Protein AF-A0A7S3XZC5-F1 (afdb_monomer)

Foldseek 3Di:
DPPVVVVVVVLVVLLVVLVVQCCDPPLHDPSVVVLVLLLVLLVVCVVVVQCVVVCVVVVHNVVLSSLLSSLLSVQLVVVCVVCVVDDSVVSSVVSSVVSVVHSVVSSVVSVVVVVVD

Secondary structure (DSSP, 8-state):
--HHHHHHHHHHHHHHHHHHHTTSTTT---HHHHHHHHHHHHHHHHHTTTTHHHHHHHT-HHHHHHHHHHHHHHHHHHHHHH-TTS-HHHHHHHHHHHHHH-HHHHHHHHHHHHTT-

Solvent-accessible surface area (backbone atoms only — not comparable to full-atom values): 6520 Å² total; per-residue (Å²): 130,65,70,66,58,57,53,59,47,55,54,48,54,54,49,50,53,52,55,52,49,27,70,36,84,80,54,51,47,68,54,68,62,52,50,55,52,40,53,52,51,39,53,49,33,52,76,69,56,61,44,47,72,58,21,61,73,66,73,36,59,69,63,51,43,49,49,41,40,49,25,51,50,55,52,46,52,50,50,41,73,76,39,52,89,54,60,66,69,56,56,52,51,53,47,54,51,44,46,72,73,40,45,58,55,45,38,53,57,38,55,63,58,63,74,77,113

Radius of gyration: 14.19 Å; Cα contacts (8 Å, |Δi|>4): 79; chains: 1; bounding box: 32×28×36 Å

Organism: Heterosigma akashiwo (NCBI:txid2829)

pLDDT: mean 88.46, std 14.29, range [32.91, 98.12]

Mean predicted aligned error: 5.03 Å

Structure (mmCIF, N/CA/C/O backbone):
data_AF-A0A7S3XZC5-F1
#
_entry.id   AF-A0A7S3XZC5-F1
#
loop_
_atom_site.group_PDB
_atom_site.id
_atom_site.type_symbol
_atom_site.label_atom_id
_atom_site.label_alt_id
_atom_site.label_comp_id
_atom_site.label_asym_id
_atom_site.label_entity_id
_atom_site.label_seq_id
_atom_site.pdbx_PDB_ins_code
_atom_site.Cartn_x
_atom_site.Cartn_y
_atom_site.Cartn_z
_atom_site.occupancy
_atom_site.B_iso_or_equiv
_atom_site.auth_seq_id
_atom_site.auth_comp_id
_atom_site.auth_asym_id
_atom_site.auth_atom_id
_atom_site.pdbx_PDB_model_num
ATOM 1 N N . THR A 1 1 ? 4.060 17.634 21.970 1.00 48.03 1 THR A N 1
ATOM 2 C CA . THR A 1 1 ? 4.407 18.199 20.645 1.00 48.03 1 THR A CA 1
ATOM 3 C C . THR A 1 1 ? 5.561 17.495 19.917 1.00 48.03 1 THR A C 1
ATOM 5 O O . THR A 1 1 ? 5.705 17.742 18.733 1.00 48.03 1 THR A O 1
ATOM 8 N N . GLY A 1 2 ? 6.320 16.556 20.517 1.00 49.75 2 GLY A N 1
ATOM 9 C CA . GLY A 1 2 ? 7.475 15.907 19.847 1.00 49.75 2 GLY A CA 1
ATOM 10 C C . GLY A 1 2 ? 7.231 14.612 19.041 1.00 49.75 2 GLY A C 1
ATOM 11 O O . GLY A 1 2 ? 7.994 14.317 18.129 1.00 49.75 2 GLY A O 1
ATOM 12 N N . LYS A 1 3 ? 6.170 13.834 19.315 1.00 47.88 3 LYS A N 1
ATOM 13 C CA . LYS A 1 3 ? 5.929 12.542 18.622 1.00 47.88 3 LYS A CA 1
ATOM 14 C C . LYS A 1 3 ? 5.549 12.689 17.140 1.00 47.88 3 LYS A C 1
ATOM 16 O O . LYS A 1 3 ? 5.946 11.860 16.331 1.00 47.88 3 LYS A O 1
ATOM 21 N N . GLY A 1 4 ? 4.806 13.741 16.787 1.00 51.84 4 GLY A N 1
ATOM 22 C CA . GLY A 1 4 ? 4.369 13.984 15.406 1.00 51.84 4 GLY A CA 1
ATOM 23 C C . GLY A 1 4 ? 5.500 14.426 14.474 1.00 51.84 4 GLY A C 1
ATOM 24 O O . GLY A 1 4 ? 5.527 14.017 13.318 1.00 51.84 4 GLY A O 1
ATOM 25 N N . ALA A 1 5 ? 6.464 15.199 14.987 1.00 53.72 5 ALA A N 1
ATOM 26 C CA . ALA A 1 5 ? 7.621 15.652 14.214 1.00 53.72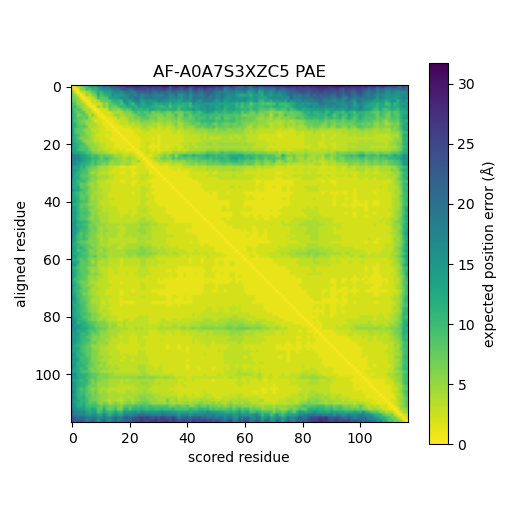 5 ALA A CA 1
ATOM 27 C C . ALA A 1 5 ? 8.527 14.477 13.810 1.00 53.72 5 ALA A C 1
ATOM 29 O O . ALA A 1 5 ? 8.859 14.334 12.638 1.00 53.72 5 ALA A O 1
ATOM 30 N N . ARG A 1 6 ? 8.813 13.577 14.762 1.00 56.75 6 ARG A N 1
ATOM 31 C CA . ARG A 1 6 ? 9.676 12.406 14.549 1.00 56.75 6 ARG A CA 1
ATOM 32 C C . ARG A 1 6 ? 9.073 11.391 13.568 1.00 56.75 6 ARG A C 1
ATOM 34 O O . ARG A 1 6 ? 9.779 10.859 12.722 1.00 56.75 6 ARG A O 1
ATOM 41 N N . ALA A 1 7 ? 7.756 11.171 13.629 1.00 59.78 7 ALA A N 1
ATOM 42 C CA . ALA A 1 7 ? 7.052 10.344 12.643 1.00 59.78 7 ALA A CA 1
ATOM 43 C C . ALA A 1 7 ? 7.090 10.976 11.237 1.00 59.78 7 ALA A C 1
ATOM 45 O O . ALA A 1 7 ? 7.299 10.286 10.245 1.00 59.78 7 ALA A O 1
ATOM 46 N N . GLY A 1 8 ? 6.944 12.302 11.148 1.00 61.31 8 GLY A N 1
ATOM 47 C CA . GLY A 1 8 ? 7.028 13.033 9.881 1.00 61.31 8 GLY A CA 1
ATOM 48 C C . GLY A 1 8 ? 8.426 13.071 9.249 1.00 61.31 8 GLY A C 1
ATOM 49 O O . GLY A 1 8 ? 8.532 13.303 8.046 1.00 61.31 8 GLY A O 1
ATOM 50 N N . GLU A 1 9 ? 9.492 12.873 10.025 1.00 66.50 9 GLU A N 1
ATOM 51 C CA . GLU A 1 9 ? 10.865 12.716 9.519 1.00 66.50 9 GLU A CA 1
ATOM 52 C C . GLU A 1 9 ? 11.105 11.303 8.984 1.00 66.50 9 GLU A C 1
ATOM 54 O O . GLU A 1 9 ? 11.501 11.162 7.830 1.00 66.50 9 GLU A O 1
ATOM 59 N N . HIS A 1 10 ? 10.728 10.271 9.743 1.00 70.56 10 HIS A N 1
ATOM 60 C CA . HIS A 1 10 ? 10.835 8.874 9.307 1.00 70.56 10 HIS A CA 1
ATOM 61 C C . HIS A 1 10 ? 10.105 8.617 7.975 1.00 70.56 10 HIS A C 1
ATOM 63 O O . HIS A 1 10 ? 10.643 8.012 7.050 1.00 70.56 10 HIS A O 1
ATOM 69 N N . HIS A 1 11 ? 8.892 9.158 7.815 1.00 71.25 11 HIS A N 1
ATOM 70 C CA . HIS A 1 11 ? 8.146 9.021 6.559 1.00 71.25 11 HIS A CA 1
ATOM 71 C C . HIS A 1 11 ? 8.821 9.731 5.374 1.00 71.25 11 HIS A C 1
ATOM 73 O O . HIS A 1 11 ? 8.682 9.288 4.234 1.00 71.25 11 HIS A O 1
ATOM 79 N N . ARG A 1 12 ? 9.546 10.831 5.623 1.00 74.00 12 ARG A N 1
ATOM 80 C CA . ARG A 1 12 ? 10.297 11.550 4.583 1.00 74.00 12 ARG A CA 1
ATOM 81 C C . ARG A 1 12 ? 11.523 10.762 4.132 1.00 74.00 12 ARG A C 1
ATOM 83 O O . ARG A 1 12 ? 11.799 10.727 2.935 1.00 74.00 12 ARG A O 1
ATOM 90 N N . GLU A 1 13 ? 12.219 10.117 5.060 1.00 79.81 13 GLU A N 1
ATOM 91 C CA . GLU A 1 13 ? 13.375 9.265 4.759 1.00 79.81 13 GLU A CA 1
ATOM 92 C C . GLU A 1 13 ? 12.968 8.047 3.921 1.00 79.81 13 GLU A C 1
ATOM 94 O O . GLU A 1 13 ? 13.561 7.790 2.869 1.00 79.81 13 GLU A O 1
ATOM 99 N N . GLU A 1 14 ? 11.887 7.368 4.308 1.00 80.62 14 GLU A N 1
ATOM 100 C CA . GLU A 1 14 ? 11.338 6.247 3.543 1.00 80.62 14 GLU A CA 1
ATOM 101 C C . GLU A 1 14 ? 10.881 6.685 2.141 1.00 80.62 14 GLU A C 1
ATOM 103 O O . GLU A 1 14 ? 11.224 6.054 1.140 1.00 80.62 14 GLU A O 1
ATOM 108 N N . ALA A 1 15 ? 10.193 7.825 2.023 1.00 82.25 15 ALA A N 1
ATOM 109 C CA . ALA A 1 15 ? 9.811 8.369 0.720 1.00 82.25 15 ALA A CA 1
ATOM 110 C C . ALA A 1 15 ? 11.030 8.672 -0.174 1.00 82.25 15 ALA A C 1
ATOM 112 O O . ALA A 1 15 ? 11.001 8.379 -1.373 1.00 82.25 15 ALA A O 1
ATOM 113 N N . ALA A 1 16 ? 12.115 9.212 0.391 1.00 88.25 16 ALA A N 1
ATOM 114 C CA . ALA A 1 16 ? 13.345 9.498 -0.347 1.00 88.25 16 ALA A CA 1
ATOM 115 C C . ALA A 1 16 ? 14.035 8.218 -0.849 1.00 88.25 16 ALA A C 1
ATOM 117 O O . ALA A 1 16 ? 14.509 8.186 -1.989 1.00 88.25 16 ALA A O 1
ATOM 118 N N . LYS A 1 17 ? 14.048 7.154 -0.035 1.00 91.12 17 LYS A N 1
ATOM 119 C CA . LYS A 1 17 ? 14.540 5.815 -0.406 1.00 91.12 17 LYS A CA 1
ATOM 120 C C . LYS A 1 17 ? 13.793 5.267 -1.624 1.00 91.12 17 LYS A C 1
ATOM 122 O O . LYS A 1 17 ? 14.433 4.886 -2.604 1.00 91.12 17 LYS A O 1
ATOM 127 N N . TYR A 1 18 ? 12.459 5.281 -1.611 1.00 92.94 18 TYR A N 1
ATOM 128 C CA . TYR A 1 18 ? 11.669 4.780 -2.742 1.00 92.94 18 TYR A CA 1
ATOM 129 C C . TYR A 1 18 ? 11.787 5.657 -3.985 1.00 92.94 18 TYR A C 1
ATOM 131 O O . TYR A 1 18 ? 11.856 5.136 -5.096 1.00 92.94 18 TYR A O 1
ATOM 139 N N . TYR A 1 19 ? 11.833 6.979 -3.815 1.00 93.12 19 TYR A N 1
ATOM 140 C CA . TYR A 1 19 ? 12.001 7.893 -4.938 1.00 93.12 19 TYR A CA 1
ATOM 141 C C . TYR A 1 19 ? 13.350 7.690 -5.631 1.00 93.12 19 TYR A C 1
ATOM 143 O O . TYR A 1 19 ? 13.407 7.641 -6.858 1.00 93.12 19 TYR A O 1
ATOM 151 N N . ARG A 1 20 ? 14.433 7.512 -4.866 1.00 93.31 20 ARG A N 1
ATOM 152 C CA . ARG A 1 20 ? 15.747 7.203 -5.435 1.00 93.31 20 ARG A CA 1
ATOM 153 C C . ARG A 1 20 ? 15.713 5.890 -6.215 1.00 93.31 20 ARG A C 1
ATOM 155 O O . ARG A 1 20 ? 16.039 5.890 -7.395 1.00 93.31 20 ARG A O 1
ATOM 162 N N . ALA A 1 21 ? 15.220 4.823 -5.590 1.00 91.50 21 ALA A N 1
ATOM 163 C CA . ALA A 1 21 ? 15.141 3.512 -6.224 1.00 91.50 21 ALA A CA 1
ATOM 164 C C . ALA A 1 21 ? 14.266 3.499 -7.490 1.00 91.50 21 ALA A C 1
ATOM 166 O O . ALA A 1 21 ? 14.571 2.784 -8.436 1.00 91.50 21 ALA A O 1
ATOM 167 N N . SER A 1 22 ? 13.220 4.331 -7.549 1.00 94.12 22 SER A N 1
ATOM 168 C CA . SER A 1 22 ? 12.350 4.441 -8.729 1.00 94.12 22 SER A CA 1
ATOM 169 C C . SER A 1 22 ? 13.029 4.998 -9.981 1.00 94.12 22 SER A C 1
ATOM 171 O O . SER A 1 22 ? 12.428 4.990 -11.051 1.00 94.12 22 SER A O 1
ATOM 173 N N . ARG A 1 23 ? 14.252 5.520 -9.846 1.00 93.81 23 ARG A N 1
ATOM 174 C CA . ARG A 1 23 ? 15.040 6.127 -10.924 1.00 93.81 23 ARG A CA 1
ATOM 175 C C . ARG A 1 23 ? 16.303 5.332 -11.254 1.00 93.81 23 ARG A C 1
ATOM 177 O O . ARG A 1 23 ? 17.066 5.761 -12.112 1.00 93.81 23 ARG A O 1
ATOM 184 N N . GLU A 1 24 ? 16.552 4.239 -10.540 1.00 91.44 24 GLU A N 1
ATOM 185 C CA . GLU A 1 24 ? 17.734 3.399 -10.713 1.00 91.44 24 GLU A CA 1
ATOM 186 C C . GLU A 1 24 ? 17.386 2.216 -11.618 1.00 91.44 24 GLU A C 1
ATOM 188 O O . GLU A 1 24 ? 16.517 1.410 -11.288 1.00 91.44 24 GLU A O 1
ATOM 193 N N . GLU A 1 25 ? 18.076 2.081 -12.749 1.00 85.62 25 GLU A N 1
ATOM 194 C CA . GLU A 1 25 ? 18.002 0.858 -13.551 1.00 85.62 25 GLU A CA 1
ATOM 195 C C . GLU A 1 25 ? 18.595 -0.337 -12.772 1.00 85.62 25 GLU A C 1
ATOM 197 O O . GLU A 1 25 ? 19.547 -0.165 -12.003 1.00 85.62 25 GLU A O 1
ATOM 202 N N . PRO A 1 26 ? 18.066 -1.563 -12.944 1.00 84.12 26 PRO A N 1
ATOM 203 C CA . PRO A 1 26 ? 16.950 -1.951 -13.817 1.00 84.12 26 PRO A CA 1
ATOM 204 C C . PRO A 1 26 ? 15.578 -1.858 -13.121 1.00 84.12 26 PRO A C 1
ATOM 206 O O . PRO A 1 26 ? 14.636 -2.538 -13.519 1.00 84.12 26 PRO A O 1
ATOM 209 N N . LEU A 1 27 ? 15.476 -1.130 -12.006 1.00 83.12 27 LEU A N 1
ATOM 210 C CA . LEU A 1 27 ? 14.266 -1.108 -11.191 1.00 83.12 27 LEU A CA 1
ATOM 211 C C . LEU A 1 27 ? 13.272 -0.038 -11.630 1.00 83.12 27 LEU A C 1
ATOM 213 O O . LEU A 1 27 ? 12.125 -0.156 -11.237 1.00 83.12 27 LEU A O 1
ATOM 217 N N . ASP A 1 28 ? 13.677 0.982 -12.380 1.00 91.38 28 ASP A N 1
ATOM 218 C CA . ASP A 1 28 ? 12.917 2.204 -12.657 1.00 91.38 28 ASP A CA 1
ATOM 219 C C . ASP A 1 28 ? 11.393 2.020 -12.827 1.00 91.38 28 ASP A C 1
ATOM 221 O O . ASP A 1 28 ? 10.903 1.129 -13.521 1.00 91.38 28 ASP A O 1
ATOM 225 N N . TRP A 1 29 ? 10.604 2.865 -12.154 1.00 94.50 29 TRP A N 1
ATOM 226 C CA . TRP A 1 29 ? 9.138 2.820 -12.208 1.00 94.50 29 TRP A CA 1
ATOM 227 C C . TRP A 1 29 ? 8.534 4.223 -12.070 1.00 94.50 29 TRP A C 1
ATOM 229 O O . TRP A 1 29 ? 9.130 5.106 -11.448 1.00 94.50 29 TRP A O 1
ATOM 239 N N . PRO A 1 30 ? 7.306 4.466 -12.572 1.00 93.56 30 PRO A N 1
ATOM 240 C CA . PRO A 1 30 ? 6.664 5.773 -12.461 1.00 93.56 30 PRO A CA 1
ATOM 241 C C . PRO A 1 30 ? 6.202 6.042 -11.019 1.00 93.56 30 PRO A C 1
ATOM 243 O O . PRO A 1 30 ? 5.048 5.792 -10.659 1.00 93.56 30 PRO A O 1
ATOM 246 N N . PHE A 1 31 ? 7.106 6.563 -10.183 1.00 94.06 31 PHE A N 1
ATOM 247 C CA . PHE A 1 31 ? 6.914 6.746 -8.739 1.00 94.06 31 PHE A CA 1
ATOM 248 C C . PHE A 1 31 ? 5.586 7.411 -8.371 1.00 94.06 31 PHE A C 1
ATOM 250 O O . PHE A 1 31 ? 4.845 6.890 -7.540 1.00 94.06 31 PHE A O 1
ATOM 257 N N . VAL A 1 32 ? 5.249 8.528 -9.023 1.00 93.88 32 VAL A N 1
ATOM 258 C CA . VAL A 1 32 ? 4.024 9.290 -8.730 1.00 93.88 32 VAL A CA 1
ATOM 259 C C . VAL A 1 32 ? 2.765 8.474 -9.039 1.00 93.88 32 VAL A C 1
ATOM 261 O O . VAL A 1 32 ? 1.812 8.498 -8.264 1.00 93.88 32 VAL A O 1
ATOM 264 N N . LEU A 1 33 ? 2.757 7.704 -10.132 1.00 95.00 33 LEU A N 1
ATOM 265 C CA . LEU A 1 33 ? 1.608 6.865 -10.487 1.00 95.00 33 LEU A CA 1
ATOM 266 C C . LEU A 1 33 ? 1.431 5.708 -9.498 1.00 95.00 33 LEU A C 1
ATOM 268 O O . LEU A 1 33 ? 0.304 5.383 -9.121 1.00 95.00 33 LEU A O 1
ATOM 272 N N . VAL A 1 34 ? 2.538 5.117 -9.042 1.00 96.50 34 VAL A N 1
ATOM 273 C CA . VAL A 1 34 ? 2.523 4.087 -7.994 1.00 96.50 34 VAL A CA 1
ATOM 274 C C . VAL A 1 34 ? 2.015 4.669 -6.671 1.00 96.50 34 VAL A C 1
ATOM 276 O O . VAL A 1 34 ? 1.119 4.084 -6.064 1.00 96.50 34 VAL A O 1
ATOM 279 N N . ALA A 1 35 ? 2.495 5.853 -6.277 1.00 96.06 35 ALA A N 1
ATOM 280 C CA . ALA A 1 35 ? 2.050 6.569 -5.081 1.00 96.06 35 ALA A CA 1
ATOM 281 C C . ALA A 1 35 ? 0.536 6.825 -5.091 1.00 96.06 35 ALA A C 1
ATOM 283 O O . ALA A 1 35 ? -0.165 6.417 -4.166 1.00 96.06 35 ALA A O 1
ATOM 284 N N . VAL A 1 36 ? 0.007 7.413 -6.171 1.00 96.81 36 VAL A N 1
ATOM 285 C CA . VAL A 1 36 ? -1.441 7.644 -6.336 1.00 96.81 36 VAL A CA 1
ATOM 286 C C . VAL A 1 36 ? -2.216 6.326 -6.265 1.00 96.81 36 VAL A C 1
ATOM 288 O O . VAL A 1 36 ? -3.265 6.245 -5.618 1.00 96.81 36 VAL A O 1
ATOM 291 N N . GLY A 1 37 ? -1.686 5.270 -6.890 1.00 97.62 37 GLY A N 1
ATOM 292 C CA . GLY A 1 37 ? -2.247 3.926 -6.817 1.00 97.62 37 GLY A CA 1
ATOM 293 C C . GLY A 1 37 ? -2.353 3.411 -5.381 1.00 97.62 37 GLY A C 1
ATOM 294 O O . GLY A 1 37 ? -3.410 2.929 -4.984 1.00 97.62 37 GLY A O 1
ATOM 295 N N . PHE A 1 38 ? -1.302 3.552 -4.577 1.00 97.81 38 PHE A N 1
ATOM 296 C CA . PHE A 1 38 ? -1.304 3.102 -3.183 1.00 97.81 38 PHE A CA 1
ATOM 297 C C . PHE A 1 38 ? -2.201 3.952 -2.291 1.00 97.81 38 PHE A C 1
ATOM 299 O O . PHE A 1 38 ? -2.917 3.396 -1.462 1.00 97.81 38 PHE A O 1
ATOM 306 N N . THR A 1 39 ? -2.272 5.268 -2.509 1.00 97.56 39 THR A N 1
ATOM 307 C CA . THR A 1 39 ? -3.255 6.119 -1.824 1.00 97.56 39 THR A CA 1
ATOM 308 C C . THR A 1 39 ? -4.681 5.627 -2.078 1.00 97.56 39 THR A C 1
ATOM 310 O O . THR A 1 39 ? -5.468 5.503 -1.135 1.00 97.56 39 THR A O 1
ATOM 313 N N . LYS A 1 40 ? -5.013 5.280 -3.330 1.00 98.06 40 LYS A N 1
ATOM 314 C CA . LYS A 1 40 ? -6.316 4.696 -3.678 1.00 98.06 40 LYS A CA 1
ATOM 315 C C . LYS A 1 40 ? -6.569 3.391 -2.920 1.00 98.06 40 LYS A C 1
ATOM 317 O O . LYS A 1 40 ? -7.673 3.207 -2.405 1.00 98.06 40 LYS A O 1
ATOM 322 N N . GLU A 1 41 ? -5.582 2.502 -2.830 1.00 98.12 41 GLU A N 1
ATOM 323 C CA . GLU A 1 41 ? -5.736 1.240 -2.096 1.00 98.12 41 GLU A CA 1
ATOM 324 C C . GLU A 1 41 ? -5.947 1.459 -0.589 1.00 98.12 41 GLU A C 1
ATOM 326 O O . GLU A 1 41 ? -6.845 0.841 -0.012 1.00 98.12 41 GLU A O 1
ATOM 331 N N . CYS A 1 42 ? -5.212 2.386 0.039 1.00 98.00 42 CYS A N 1
ATOM 332 C CA . CYS A 1 42 ? -5.396 2.739 1.452 1.00 98.00 42 CYS A CA 1
ATOM 333 C C . CYS A 1 42 ? -6.811 3.260 1.732 1.00 98.00 42 CYS A C 1
ATOM 335 O O . CYS A 1 42 ? -7.486 2.794 2.654 1.00 98.00 42 CYS A O 1
ATOM 337 N N . VAL A 1 43 ? -7.299 4.192 0.907 1.00 97.75 43 VAL A N 1
ATOM 338 C CA . VAL A 1 43 ? -8.670 4.716 1.024 1.00 97.75 43 VAL A CA 1
ATOM 339 C C . VAL A 1 43 ? -9.696 3.611 0.767 1.00 97.75 43 VAL A C 1
ATOM 341 O O . VAL A 1 43 ? -10.713 3.539 1.456 1.00 97.75 43 VAL A O 1
ATOM 344 N N . GLY A 1 44 ? -9.432 2.716 -0.186 1.00 97.81 44 GLY A N 1
ATOM 345 C CA . GLY A 1 44 ? -10.270 1.550 -0.454 1.00 97.81 44 GLY A CA 1
ATOM 346 C C . GLY A 1 44 ? -10.395 0.622 0.757 1.00 97.81 44 GLY A C 1
ATOM 347 O O . GLY A 1 44 ? -11.507 0.220 1.100 1.00 97.81 44 GLY A O 1
ATOM 348 N N . ALA A 1 45 ? -9.281 0.319 1.429 1.00 97.75 45 ALA A N 1
ATOM 349 C CA . ALA A 1 45 ? -9.266 -0.506 2.636 1.00 97.75 45 ALA A CA 1
ATOM 350 C C . ALA A 1 45 ? -10.047 0.148 3.788 1.00 97.75 45 ALA A C 1
ATOM 352 O O . ALA A 1 45 ? -10.809 -0.537 4.477 1.00 97.75 45 ALA A O 1
ATOM 353 N N . LEU A 1 46 ? -9.929 1.473 3.950 1.00 97.56 46 LEU A N 1
ATOM 354 C CA . LEU A 1 46 ? -10.728 2.227 4.918 1.00 97.56 46 LEU A CA 1
ATOM 355 C C . LEU A 1 46 ? -12.224 2.134 4.599 1.00 97.56 46 LEU A C 1
ATOM 357 O O . LEU A 1 46 ? -13.012 1.772 5.464 1.00 97.56 46 LEU A O 1
ATOM 361 N N . ARG A 1 47 ? -12.622 2.411 3.351 1.00 97.81 47 ARG A N 1
ATOM 362 C CA . ARG A 1 47 ? -14.035 2.399 2.928 1.00 97.81 47 ARG A CA 1
ATOM 363 C C . ARG A 1 47 ? -14.704 1.038 3.101 1.00 97.81 47 ARG A C 1
ATOM 365 O O . ARG A 1 47 ? -15.908 0.981 3.318 1.00 97.81 47 ARG A O 1
ATOM 372 N N . ARG A 1 48 ? -13.937 -0.048 2.997 1.00 97.50 48 ARG A N 1
ATOM 373 C CA . ARG A 1 48 ? -14.408 -1.424 3.219 1.00 97.50 48 ARG A CA 1
ATOM 374 C C . ARG A 1 48 ? -14.342 -1.859 4.690 1.00 97.50 48 ARG A C 1
ATOM 376 O O . ARG A 1 48 ? -14.510 -3.040 4.969 1.00 97.50 48 ARG A O 1
ATOM 383 N N . ALA A 1 49 ? -14.063 -0.936 5.614 1.00 96.75 49 ALA A N 1
ATOM 384 C CA . ALA A 1 49 ? -13.902 -1.181 7.048 1.00 96.75 49 ALA A CA 1
ATOM 385 C C . ALA A 1 49 ? -12.808 -2.207 7.420 1.00 96.75 49 ALA A C 1
ATOM 387 O O . ALA A 1 49 ? -12.789 -2.728 8.533 1.00 96.75 49 ALA A O 1
ATOM 388 N N . GLN A 1 50 ? -11.854 -2.476 6.521 1.00 97.31 50 GLN A N 1
ATOM 389 C CA . GLN A 1 50 ? -10.857 -3.544 6.698 1.00 97.31 50 GLN A CA 1
ATOM 390 C C . GLN A 1 50 ? -9.720 -3.173 7.657 1.00 97.31 50 GLN A C 1
ATOM 392 O O . GLN A 1 50 ? -8.992 -4.056 8.096 1.00 97.31 50 GLN A O 1
ATOM 397 N N . VAL A 1 51 ? -9.556 -1.879 7.947 1.00 97.25 51 VAL A N 1
ATOM 398 C CA . VAL A 1 51 ? -8.532 -1.340 8.863 1.00 97.25 51 VAL A CA 1
ATOM 399 C C . VAL A 1 51 ? -9.137 -0.614 10.069 1.00 97.25 51 VAL A C 1
ATOM 401 O O . VAL A 1 51 ? -8.442 0.072 10.814 1.00 97.25 51 VAL A O 1
ATOM 404 N N . TYR A 1 52 ? -10.457 -0.721 10.267 1.00 97.38 52 TYR A N 1
ATOM 405 C CA . TYR A 1 52 ? -11.131 -0.108 11.416 1.00 97.38 52 TYR A CA 1
ATOM 406 C C . TYR A 1 52 ? -10.606 -0.632 12.759 1.00 97.38 52 TYR A C 1
ATOM 408 O O . TYR A 1 52 ? -10.407 0.194 13.650 1.00 97.38 52 TYR A O 1
ATOM 416 N N . PRO A 1 53 ? -10.331 -1.941 12.944 1.00 97.31 53 PRO A N 1
ATOM 417 C CA . PRO A 1 53 ? -9.755 -2.436 14.193 1.00 97.31 53 PRO A CA 1
ATOM 418 C C . PRO A 1 53 ? -8.420 -1.764 14.545 1.00 97.31 53 PRO A C 1
ATOM 420 O O . PRO A 1 53 ? -8.198 -1.398 15.699 1.00 97.31 53 PRO A O 1
ATOM 423 N N . GLU A 1 54 ? -7.550 -1.564 13.557 1.00 96.31 54 GLU A N 1
ATOM 424 C CA . GLU A 1 54 ? -6.254 -0.903 13.699 1.00 96.31 54 GLU A CA 1
ATOM 425 C C . GLU A 1 54 ? -6.427 0.588 14.001 1.00 96.31 54 GLU A C 1
ATOM 427 O O . GLU A 1 54 ? -5.854 1.079 14.974 1.00 96.31 54 GLU A O 1
ATOM 432 N N . CYS A 1 55 ? -7.279 1.286 13.241 1.00 96.69 55 CYS A N 1
ATOM 433 C CA . CYS A 1 55 ? -7.618 2.692 13.482 1.00 96.69 55 CYS A CA 1
ATOM 434 C C . CYS A 1 55 ? -8.185 2.911 14.891 1.00 96.69 55 CYS A C 1
ATOM 436 O O . CYS A 1 55 ? -7.778 3.843 15.584 1.00 96.69 55 CYS A O 1
ATOM 438 N N . ASN A 1 56 ? -9.096 2.041 15.336 1.00 96.88 56 ASN A N 1
ATOM 439 C CA . ASN A 1 56 ? -9.720 2.118 16.655 1.00 96.88 56 ASN A CA 1
ATOM 440 C C . ASN A 1 56 ? -8.706 1.844 17.768 1.00 96.88 56 ASN A C 1
ATOM 442 O O . ASN A 1 56 ? -8.670 2.573 18.759 1.00 96.88 56 ASN A O 1
ATOM 446 N N . ARG A 1 57 ? -7.838 0.838 17.591 1.00 95.12 57 ARG A N 1
ATOM 447 C CA . ARG A 1 57 ? -6.756 0.536 18.539 1.00 95.12 57 ARG A CA 1
ATOM 448 C C . ARG A 1 57 ? -5.787 1.712 18.674 1.00 95.12 57 ARG A C 1
ATOM 450 O O . ARG A 1 57 ? -5.407 2.054 19.790 1.00 95.12 57 ARG A O 1
ATOM 457 N N . ALA A 1 58 ? -5.413 2.335 17.558 1.00 92.94 58 ALA A N 1
ATOM 458 C CA . ALA A 1 58 ? -4.511 3.485 17.527 1.00 92.94 58 ALA A CA 1
ATOM 459 C C . ALA A 1 58 ? -5.193 4.813 17.910 1.00 92.94 58 ALA A C 1
ATOM 461 O O . ALA A 1 58 ? -4.506 5.800 18.167 1.00 92.94 58 ALA A O 1
ATOM 462 N N . ARG A 1 59 ? -6.535 4.852 17.929 1.00 95.38 59 ARG A N 1
ATOM 463 C CA . ARG A 1 59 ? -7.362 6.071 18.020 1.00 95.38 59 ARG A CA 1
ATOM 464 C C . ARG A 1 59 ? -6.959 7.136 16.994 1.00 95.38 59 ARG A C 1
ATOM 466 O O . ARG A 1 59 ? -7.019 8.332 17.271 1.00 95.38 59 ARG A O 1
ATOM 473 N N . ALA A 1 60 ? -6.512 6.701 15.818 1.00 93.00 60 ALA A N 1
ATOM 474 C CA . ALA A 1 60 ? -5.991 7.582 14.785 1.00 93.00 60 ALA A CA 1
ATOM 475 C C . ALA A 1 60 ? -6.130 6.937 13.401 1.00 93.00 60 ALA A C 1
ATOM 477 O O . ALA A 1 60 ? -5.653 5.829 13.178 1.00 93.00 60 ALA A O 1
ATOM 478 N N . VAL A 1 61 ? -6.764 7.646 12.464 1.00 95.06 61 VAL A N 1
ATOM 479 C CA . VAL A 1 61 ? -6.984 7.145 11.096 1.00 95.06 61 VAL A CA 1
ATOM 480 C C . VAL A 1 61 ? -5.786 7.440 10.198 1.00 95.06 61 VAL A C 1
ATOM 482 O O . VAL A 1 61 ? -5.252 6.534 9.567 1.00 95.06 61 VAL A O 1
ATOM 485 N N . LEU A 1 62 ? -5.340 8.700 10.148 1.00 94.12 62 LEU A N 1
ATOM 486 C CA . LEU A 1 62 ? -4.269 9.114 9.235 1.00 94.12 62 LEU A CA 1
ATOM 487 C C . LEU A 1 62 ? -2.939 8.381 9.476 1.00 94.12 62 LEU A C 1
ATOM 489 O O . LEU A 1 62 ? -2.358 7.943 8.487 1.00 94.12 62 LEU A O 1
ATOM 493 N N . PRO A 1 63 ? -2.468 8.173 10.724 1.00 92.00 63 PRO A N 1
ATOM 494 C CA . PRO A 1 63 ? -1.260 7.386 10.963 1.00 92.00 63 PRO A CA 1
ATOM 495 C C . PRO A 1 63 ? -1.381 5.952 10.443 1.00 92.00 63 PRO A C 1
ATOM 497 O O . PRO A 1 63 ? -0.517 5.511 9.702 1.00 92.00 63 PRO A O 1
ATOM 500 N N . VAL A 1 64 ? -2.499 5.267 10.711 1.00 94.56 64 VAL A N 1
ATOM 501 C CA . VAL A 1 64 ? -2.722 3.888 10.239 1.00 94.56 64 VAL A CA 1
ATOM 502 C C . VAL A 1 64 ? -2.766 3.806 8.711 1.00 94.56 64 VAL A C 1
ATOM 504 O O . VAL A 1 64 ? -2.222 2.874 8.123 1.00 94.56 64 VAL A O 1
ATOM 507 N N . LEU A 1 65 ? -3.384 4.783 8.038 1.00 95.94 65 LEU A N 1
ATOM 508 C CA . LEU A 1 65 ? -3.369 4.829 6.573 1.00 95.94 65 LEU A CA 1
ATOM 509 C C . LEU A 1 65 ? -1.985 5.125 6.003 1.00 95.94 65 LEU A C 1
ATOM 511 O O . LEU A 1 65 ? -1.661 4.621 4.927 1.00 95.94 65 LEU A O 1
ATOM 515 N N . ASN A 1 66 ? -1.188 5.930 6.700 1.00 93.94 66 ASN A N 1
ATOM 516 C CA . ASN A 1 66 ? 0.173 6.222 6.290 1.00 93.94 66 ASN A CA 1
ATOM 517 C C . ASN A 1 66 ? 1.096 5.010 6.487 1.00 93.94 66 ASN A C 1
ATOM 519 O O . ASN A 1 66 ? 1.871 4.695 5.591 1.00 93.94 66 ASN A O 1
ATOM 523 N N . ASP A 1 67 ? 0.946 4.276 7.588 1.00 93.62 67 ASP A N 1
ATOM 524 C CA . ASP A 1 67 ? 1.659 3.015 7.815 1.00 93.62 67 ASP A CA 1
ATOM 525 C C . ASP A 1 67 ? 1.290 1.983 6.744 1.00 93.62 67 ASP A C 1
ATOM 527 O O . ASP A 1 67 ? 2.154 1.298 6.204 1.00 93.62 67 ASP A O 1
ATOM 531 N N . LEU A 1 68 ? 0.008 1.902 6.362 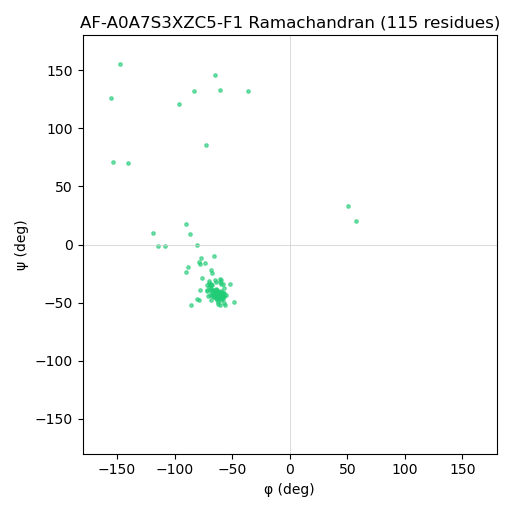1.00 96.12 68 LEU A N 1
ATOM 532 C CA . LEU A 1 68 ? -0.415 1.033 5.264 1.00 96.12 68 LEU A CA 1
ATOM 533 C C . LEU A 1 68 ? 0.193 1.489 3.931 1.00 96.12 68 LEU A C 1
ATOM 535 O O . LEU A 1 68 ? 0.632 0.657 3.144 1.00 96.12 68 LEU A O 1
ATOM 539 N N . TYR A 1 69 ? 0.249 2.796 3.678 1.00 96.00 69 TYR A N 1
ATOM 540 C CA . TYR A 1 69 ? 0.858 3.355 2.472 1.00 96.00 69 TYR A CA 1
ATOM 541 C C . TYR A 1 69 ? 2.349 3.001 2.369 1.00 96.00 69 TYR A C 1
ATOM 543 O O . TYR A 1 69 ? 2.803 2.559 1.313 1.00 96.00 69 TYR A O 1
ATOM 551 N N . LEU A 1 70 ? 3.093 3.115 3.471 1.00 93.94 70 LEU A N 1
ATOM 552 C CA . LEU A 1 70 ? 4.497 2.707 3.533 1.00 93.94 70 LEU A CA 1
ATOM 553 C C . LEU A 1 70 ? 4.658 1.193 3.398 1.00 93.94 70 LEU A C 1
ATOM 555 O O . LEU A 1 70 ? 5.501 0.745 2.627 1.00 93.94 70 LEU A O 1
ATOM 559 N N . ALA A 1 71 ? 3.787 0.402 4.029 1.00 94.69 71 ALA A N 1
ATOM 560 C CA . ALA A 1 71 ? 3.773 -1.051 3.875 1.00 94.69 71 ALA A CA 1
ATOM 561 C C . ALA A 1 71 ? 3.608 -1.483 2.407 1.00 94.69 71 ALA A C 1
ATOM 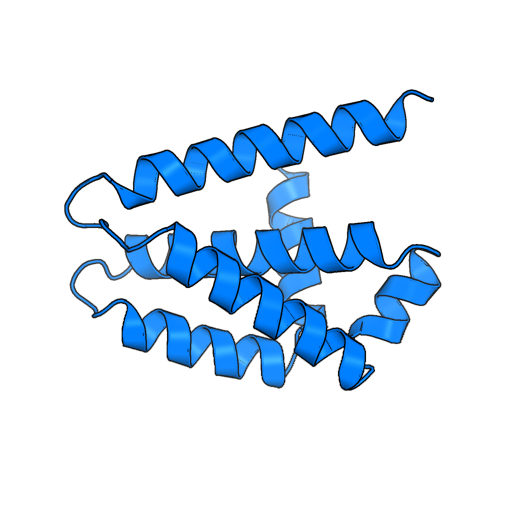563 O O . ALA A 1 71 ? 4.225 -2.459 1.969 1.00 94.69 71 ALA A O 1
ATOM 564 N N . LEU A 1 72 ? 2.790 -0.763 1.629 1.00 96.56 72 LEU A N 1
ATOM 565 C CA . LEU A 1 72 ? 2.627 -1.010 0.194 1.00 96.56 72 LEU A CA 1
ATOM 566 C C . LEU A 1 72 ? 3.918 -0.707 -0.579 1.00 96.56 72 LEU A C 1
ATOM 568 O O . LEU A 1 72 ? 4.327 -1.525 -1.406 1.00 96.56 72 LEU A O 1
ATOM 572 N N . PHE A 1 73 ? 4.588 0.408 -0.279 1.00 95.62 73 PHE A N 1
ATOM 573 C CA . PHE A 1 73 ? 5.885 0.738 -0.875 1.00 95.62 73 PHE A CA 1
ATOM 574 C C . PHE A 1 73 ? 6.976 -0.271 -0.521 1.00 95.62 73 PHE A C 1
ATOM 576 O O . PHE A 1 73 ? 7.640 -0.768 -1.428 1.00 95.62 73 PHE A O 1
ATOM 583 N N . ASP A 1 74 ? 7.116 -0.648 0.749 1.00 93.50 74 ASP A N 1
ATOM 584 C CA . ASP A 1 74 ? 8.077 -1.661 1.194 1.00 93.50 74 ASP A CA 1
ATOM 585 C C . ASP A 1 74 ? 7.844 -3.007 0.497 1.00 93.50 74 ASP A C 1
ATOM 587 O O . ASP A 1 74 ? 8.782 -3.686 0.071 1.00 93.50 74 ASP A O 1
ATOM 591 N N . ASN A 1 75 ? 6.582 -3.430 0.381 1.00 95.00 75 ASN A N 1
ATOM 592 C CA .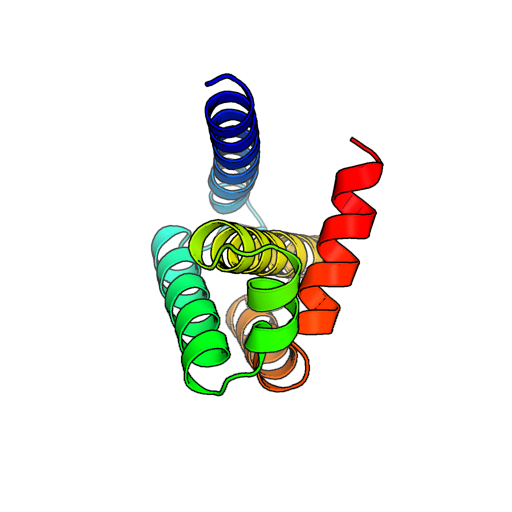 ASN A 1 75 ? 6.238 -4.692 -0.267 1.00 95.00 75 ASN A CA 1
ATOM 593 C C . ASN A 1 75 ? 6.526 -4.641 -1.774 1.00 95.00 75 ASN A C 1
ATOM 595 O O . ASN A 1 75 ? 7.132 -5.567 -2.312 1.00 95.00 75 ASN A O 1
ATOM 599 N N . PHE A 1 76 ? 6.148 -3.550 -2.445 1.00 96.12 76 PHE A N 1
ATOM 600 C CA . PHE A 1 76 ? 6.433 -3.344 -3.863 1.00 96.12 76 PHE A CA 1
ATOM 601 C C . PHE A 1 76 ? 7.938 -3.296 -4.140 1.00 96.12 76 PHE A C 1
ATOM 603 O O . PHE A 1 76 ? 8.429 -4.049 -4.977 1.00 96.12 76 PHE A O 1
ATOM 610 N N . TYR A 1 77 ? 8.679 -2.490 -3.381 1.00 93.44 77 TYR A N 1
ATOM 611 C CA . TYR A 1 77 ? 10.123 -2.341 -3.520 1.00 93.44 77 TYR A CA 1
ATOM 612 C C . TYR A 1 77 ? 10.859 -3.674 -3.339 1.00 93.44 77 TYR A C 1
ATOM 614 O O . TYR A 1 77 ? 11.717 -4.021 -4.152 1.00 93.44 77 TYR A O 1
ATOM 622 N N . ARG A 1 78 ? 10.486 -4.475 -2.329 1.00 93.06 78 ARG A N 1
ATOM 623 C CA . ARG A 1 78 ? 11.053 -5.822 -2.144 1.00 93.06 78 ARG A CA 1
ATOM 624 C C . ARG A 1 78 ? 10.781 -6.737 -3.335 1.00 93.06 78 ARG A C 1
ATOM 626 O O . ARG A 1 78 ? 11.705 -7.406 -3.783 1.00 93.06 78 ARG A O 1
ATOM 633 N N . ARG A 1 79 ? 9.552 -6.757 -3.861 1.00 94.44 79 ARG A N 1
ATOM 634 C CA . ARG A 1 79 ? 9.187 -7.592 -5.019 1.00 94.44 79 ARG A CA 1
ATOM 635 C C . ARG A 1 79 ? 9.971 -7.214 -6.270 1.00 94.44 79 ARG A C 1
ATOM 637 O O . ARG A 1 79 ? 10.525 -8.090 -6.923 1.00 94.44 79 ARG A O 1
ATOM 644 N N . VAL A 1 80 ? 10.059 -5.917 -6.552 1.00 93.94 80 VAL A N 1
ATOM 645 C CA . VAL A 1 80 ? 10.818 -5.381 -7.686 1.00 93.94 80 VAL A CA 1
ATOM 646 C C . VAL A 1 80 ? 12.299 -5.734 -7.558 1.00 93.94 80 VAL A C 1
ATOM 648 O O . VAL A 1 80 ? 12.900 -6.208 -8.513 1.00 93.94 80 VAL A O 1
ATOM 651 N N . ARG A 1 81 ? 12.885 -5.619 -6.360 1.00 92.94 81 ARG A N 1
ATOM 652 C CA . ARG A 1 81 ? 14.282 -6.020 -6.128 1.00 92.94 81 ARG A CA 1
ATOM 653 C C . ARG A 1 81 ? 14.533 -7.520 -6.227 1.00 92.94 81 ARG A C 1
ATOM 655 O O . ARG A 1 81 ? 15.615 -7.918 -6.642 1.00 92.94 81 ARG A O 1
ATOM 662 N N . GLN A 1 82 ? 13.580 -8.344 -5.803 1.00 94.12 82 GLN A N 1
ATOM 663 C CA 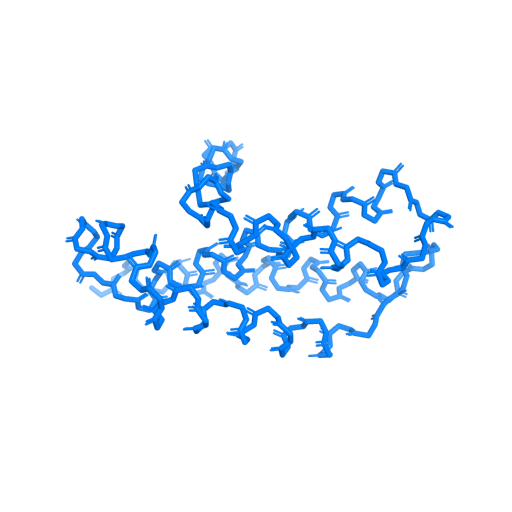. GLN A 1 82 ? 13.702 -9.803 -5.855 1.00 94.12 82 GLN A CA 1
ATOM 664 C C . GLN A 1 82 ? 13.501 -10.352 -7.270 1.00 94.12 82 GLN A C 1
ATOM 666 O O . GLN A 1 82 ? 14.065 -11.390 -7.603 1.00 94.12 82 GLN A O 1
ATOM 671 N N . ALA A 1 83 ? 12.709 -9.666 -8.095 1.00 94.06 83 ALA A N 1
ATOM 672 C CA . ALA A 1 83 ? 12.395 -10.073 -9.457 1.00 94.06 83 ALA A CA 1
ATOM 673 C C . ALA A 1 83 ? 12.375 -8.854 -10.405 1.00 94.06 83 ALA A C 1
ATOM 675 O O . ALA A 1 83 ? 11.304 -8.465 -10.882 1.00 94.06 83 ALA A O 1
ATOM 676 N N . PRO A 1 84 ? 13.549 -8.256 -10.697 1.00 91.00 84 PRO A N 1
ATOM 677 C CA . PRO A 1 84 ? 13.648 -7.035 -11.504 1.00 91.00 84 PRO A CA 1
ATOM 678 C C . PRO A 1 84 ? 13.256 -7.247 -12.971 1.00 91.00 84 PRO A C 1
ATOM 680 O O . PRO A 1 84 ? 12.810 -6.319 -13.628 1.00 91.00 84 PRO A O 1
ATOM 683 N N . ALA A 1 85 ? 13.361 -8.478 -13.480 1.00 91.62 85 ALA A N 1
ATOM 684 C CA . ALA A 1 85 ? 12.912 -8.824 -14.830 1.00 91.62 85 ALA A CA 1
ATOM 685 C C . ALA A 1 85 ? 11.381 -8.985 -14.948 1.00 91.62 85 ALA A C 1
ATOM 687 O O . ALA A 1 85 ? 10.856 -9.105 -16.052 1.00 91.62 85 ALA A O 1
ATOM 688 N N . THR A 1 86 ? 10.653 -9.040 -13.825 1.00 94.38 86 THR A N 1
ATOM 689 C CA . THR A 1 86 ? 9.187 -9.138 -13.829 1.00 94.38 86 THR A CA 1
ATOM 690 C C . THR A 1 86 ? 8.575 -7.755 -13.989 1.00 94.38 86 THR A C 1
ATOM 692 O O . THR A 1 86 ? 8.920 -6.825 -13.263 1.00 94.38 86 THR A O 1
ATOM 695 N N . HIS A 1 87 ? 7.619 -7.632 -14.908 1.00 93.75 87 HIS A N 1
ATOM 696 C CA . HIS A 1 87 ? 6.991 -6.357 -15.217 1.00 93.75 87 HIS A CA 1
ATOM 697 C C . HIS A 1 87 ? 6.276 -5.762 -13.989 1.00 93.75 87 HIS A C 1
ATOM 699 O O . HIS A 1 87 ? 5.474 -6.432 -13.332 1.00 93.75 87 HIS A O 1
ATOM 705 N N . HIS A 1 88 ? 6.484 -4.469 -13.709 1.00 94.00 88 HIS A N 1
ATOM 706 C CA . HIS A 1 88 ? 5.932 -3.780 -12.526 1.00 94.00 88 HIS A CA 1
ATOM 707 C C . HIS A 1 88 ? 4.420 -3.945 -12.353 1.00 94.00 88 HIS A C 1
ATOM 709 O O . HIS A 1 88 ? 3.920 -4.029 -11.231 1.00 94.00 88 HIS A O 1
ATOM 715 N N . ALA A 1 89 ? 3.676 -4.021 -13.459 1.00 93.88 89 ALA A N 1
ATOM 716 C CA . ALA A 1 89 ? 2.229 -4.238 -13.432 1.00 93.88 89 ALA A CA 1
ATOM 717 C C . ALA A 1 89 ? 1.830 -5.538 -12.710 1.00 93.88 89 ALA A C 1
ATOM 719 O O . ALA A 1 89 ? 0.799 -5.559 -12.034 1.00 93.88 89 ALA A O 1
ATOM 720 N N . GLU A 1 90 ? 2.642 -6.592 -12.803 1.00 96.12 90 GLU A N 1
ATOM 721 C CA . GLU A 1 90 ? 2.396 -7.865 -12.124 1.00 96.12 90 GLU A CA 1
ATOM 722 C C . GLU A 1 90 ? 2.595 -7.735 -10.613 1.00 96.12 90 GLU A C 1
ATOM 724 O O . GLU A 1 90 ? 1.729 -8.155 -9.836 1.00 96.12 90 GLU A O 1
ATOM 729 N N . HIS A 1 91 ? 3.671 -7.062 -10.190 1.00 95.88 91 HIS A N 1
ATOM 730 C CA . HIS A 1 91 ? 3.926 -6.739 -8.782 1.00 95.88 91 HIS A CA 1
ATOM 731 C C . HIS A 1 91 ? 2.791 -5.903 -8.190 1.00 95.88 91 HIS A C 1
ATOM 733 O O . HIS A 1 91 ? 2.270 -6.221 -7.119 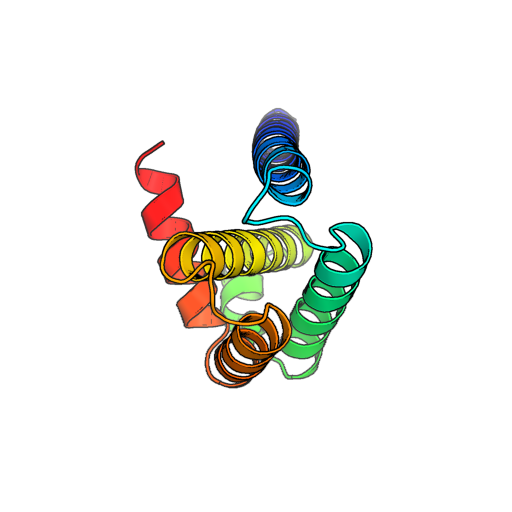1.00 95.88 91 HIS A O 1
ATOM 739 N N . LEU A 1 92 ? 2.346 -4.875 -8.920 1.00 96.88 92 LEU A N 1
ATOM 740 C CA . LEU A 1 92 ? 1.223 -4.027 -8.523 1.00 96.88 92 LEU A CA 1
ATOM 741 C C . LEU A 1 92 ? -0.090 -4.819 -8.457 1.00 96.88 92 LEU A C 1
ATOM 743 O O . LEU A 1 92 ? -0.863 -4.641 -7.520 1.00 96.88 92 LEU A O 1
ATOM 747 N N . ALA A 1 93 ? -0.363 -5.710 -9.413 1.00 96.62 93 ALA A N 1
ATOM 748 C CA . ALA A 1 93 ? -1.562 -6.548 -9.395 1.00 96.62 93 ALA A CA 1
ATOM 749 C C . ALA A 1 93 ? -1.564 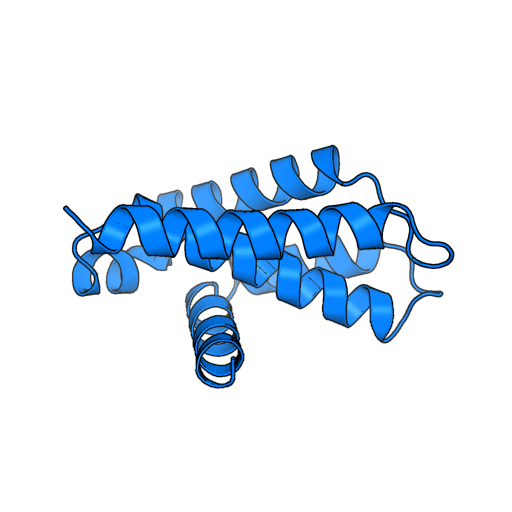-7.523 -8.208 1.00 96.62 93 ALA A C 1
ATOM 751 O O . ALA A 1 93 ? -2.588 -7.684 -7.540 1.00 96.62 93 ALA A O 1
ATOM 752 N N . ALA A 1 94 ? -0.419 -8.142 -7.908 1.00 95.31 94 ALA A N 1
ATOM 753 C CA . ALA A 1 94 ? -0.261 -8.998 -6.738 1.00 95.31 94 ALA A CA 1
ATOM 754 C C . ALA A 1 94 ? -0.481 -8.220 -5.434 1.00 95.31 94 ALA A C 1
ATOM 756 O O . ALA A 1 94 ? -1.182 -8.700 -4.542 1.00 95.31 94 ALA A O 1
ATOM 757 N N . LEU A 1 95 ? 0.054 -7.002 -5.343 1.00 95.69 95 LEU A N 1
ATOM 758 C CA . LEU A 1 95 ? -0.107 -6.160 -4.165 1.00 95.69 95 LEU A CA 1
ATOM 759 C C . LEU A 1 95 ? -1.554 -5.681 -3.977 1.00 95.69 95 LEU A C 1
ATOM 761 O O . LEU A 1 95 ? -2.064 -5.727 -2.861 1.00 95.69 95 LEU A O 1
ATOM 765 N N . ARG A 1 96 ? -2.254 -5.320 -5.062 1.00 96.19 96 ARG A N 1
ATOM 766 C CA . ARG A 1 96 ? -3.694 -4.992 -5.030 1.00 96.19 96 ARG A CA 1
ATOM 767 C C . ARG A 1 96 ? -4.536 -6.155 -4.504 1.00 96.19 96 ARG A C 1
ATOM 769 O O . ARG A 1 96 ? -5.436 -5.951 -3.695 1.00 96.19 96 ARG A O 1
ATOM 776 N N . ARG A 1 97 ? -4.221 -7.392 -4.905 1.00 96.31 97 ARG A N 1
ATOM 777 C CA . ARG A 1 97 ? -4.874 -8.585 -4.337 1.00 96.31 97 ARG A CA 1
ATOM 778 C C . ARG A 1 97 ? -4.558 -8.744 -2.850 1.00 96.31 97 ARG A C 1
ATOM 780 O O . ARG A 1 97 ? -5.462 -9.019 -2.068 1.00 96.31 97 ARG A O 1
ATOM 787 N N . ALA A 1 98 ? -3.303 -8.536 -2.450 1.00 95.00 98 ALA A N 1
ATOM 788 C CA . ALA A 1 98 ? -2.882 -8.666 -1.056 1.00 95.00 98 ALA A CA 1
ATOM 789 C C . ALA A 1 98 ? -3.573 -7.646 -0.132 1.00 95.00 98 ALA A C 1
ATOM 791 O O . ALA A 1 98 ? -4.097 -8.030 0.912 1.00 95.00 98 ALA A O 1
ATOM 792 N N . VAL A 1 99 ? -3.632 -6.369 -0.528 1.00 95.94 99 VAL A N 1
ATOM 793 C CA . VAL A 1 99 ? -4.295 -5.316 0.261 1.00 95.94 99 VAL A CA 1
ATOM 794 C C . VAL A 1 99 ? -5.813 -5.475 0.282 1.00 95.94 99 VAL A C 1
ATOM 796 O O . VAL A 1 99 ? -6.436 -5.195 1.300 1.00 95.94 99 VAL A O 1
ATOM 799 N N . ALA A 1 100 ? -6.420 -5.974 -0.800 1.00 94.44 100 ALA A N 1
ATOM 800 C CA . ALA A 1 100 ? -7.845 -6.287 -0.822 1.00 94.44 100 ALA A CA 1
ATOM 801 C C . ALA A 1 100 ? -8.192 -7.476 0.088 1.00 94.44 100 ALA A C 1
ATOM 803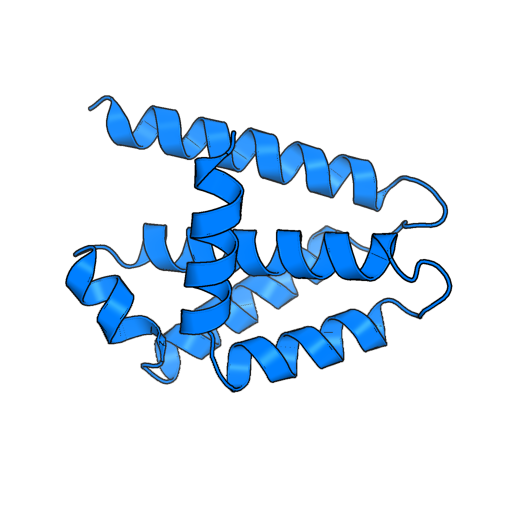 O O . ALA A 1 100 ? -9.257 -7.472 0.698 1.00 94.44 100 ALA A O 1
ATOM 804 N N . ALA A 1 101 ? -7.307 -8.470 0.198 1.00 95.19 101 ALA A N 1
ATOM 805 C CA . ALA A 1 101 ? -7.539 -9.661 1.011 1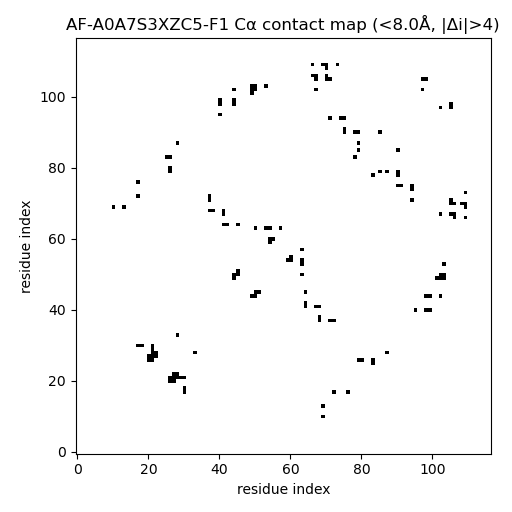.00 95.19 101 ALA A CA 1
ATOM 806 C C . ALA A 1 101 ? -7.256 -9.434 2.505 1.00 95.19 101 ALA A C 1
ATOM 808 O O . ALA A 1 101 ? -8.052 -9.839 3.349 1.00 95.19 101 ALA A O 1
ATOM 809 N N . ALA A 1 102 ? -6.119 -8.819 2.845 1.00 94.50 102 ALA A N 1
ATOM 810 C CA . ALA A 1 102 ? -5.645 -8.741 4.226 1.00 94.50 102 ALA A CA 1
ATOM 811 C C . ALA A 1 102 ? -4.749 -7.509 4.481 1.00 94.50 102 ALA A C 1
ATOM 813 O O . ALA A 1 102 ? -3.548 -7.657 4.724 1.00 94.50 102 ALA A O 1
ATOM 814 N N . PRO A 1 103 ? -5.302 -6.282 4.499 1.00 93.69 103 PRO A N 1
ATOM 815 C CA . PRO A 1 103 ? -4.504 -5.072 4.729 1.00 93.69 103 PRO A CA 1
ATOM 816 C C . PRO A 1 103 ? -3.873 -5.050 6.133 1.00 93.69 103 PRO A C 1
ATOM 818 O O . PRO A 1 103 ? -2.735 -4.619 6.298 1.00 93.69 103 PRO A O 1
ATOM 821 N N . ALA A 1 104 ? -4.551 -5.625 7.132 1.00 92.88 104 ALA A N 1
ATOM 822 C CA . ALA A 1 104 ? -4.018 -5.809 8.482 1.00 92.88 104 ALA A CA 1
ATOM 823 C C . ALA A 1 104 ? -2.738 -6.665 8.525 1.00 92.88 104 ALA A C 1
ATOM 825 O O . ALA A 1 104 ? -1.885 -6.474 9.391 1.00 92.88 104 ALA A O 1
ATOM 826 N N . LYS A 1 105 ? -2.583 -7.620 7.595 1.00 94.31 105 LYS A N 1
ATOM 827 C CA . LYS A 1 105 ? -1.364 -8.433 7.491 1.00 94.31 105 LYS A CA 1
ATOM 828 C C . LYS A 1 105 ? -0.190 -7.583 7.005 1.00 94.31 105 LYS A C 1
ATOM 830 O O . LYS A 1 105 ? 0.876 -7.658 7.600 1.00 94.31 105 LYS A O 1
ATOM 835 N N . LEU A 1 106 ? -0.411 -6.738 5.997 1.00 94.62 106 LEU A N 1
ATOM 836 C CA . LEU A 1 106 ? 0.610 -5.818 5.480 1.00 94.62 106 LEU A CA 1
ATOM 837 C C . LEU A 1 106 ? 1.079 -4.831 6.557 1.00 94.62 106 LEU A C 1
ATOM 839 O O . LEU A 1 106 ? 2.277 -4.617 6.702 1.00 94.62 106 LEU A O 1
ATOM 843 N N . LEU A 1 107 ? 0.151 -4.301 7.361 1.00 93.12 107 LEU A N 1
ATOM 844 C CA . LEU A 1 107 ? 0.483 -3.448 8.507 1.00 93.12 107 LEU A CA 1
ATOM 845 C C . LEU A 1 107 ? 1.372 -4.165 9.531 1.00 93.12 107 LEU A C 1
ATOM 847 O O . LEU A 1 107 ? 2.355 -3.598 9.998 1.00 93.12 107 LEU A O 1
ATOM 851 N N . LYS A 1 108 ? 1.055 -5.422 9.867 1.00 91.31 108 LYS A N 1
ATOM 852 C CA . LYS A 1 108 ? 1.870 -6.223 10.795 1.00 91.31 108 LYS A CA 1
ATOM 853 C C . LYS A 1 108 ? 3.264 -6.502 10.238 1.00 91.31 108 LYS A C 1
ATOM 855 O O . LYS A 1 108 ? 4.234 -6.357 10.971 1.00 91.31 108 LYS A O 1
ATOM 860 N N . GLU A 1 109 ? 3.357 -6.884 8.965 1.00 90.12 109 GLU A N 1
ATOM 861 C CA . GLU A 1 109 ? 4.639 -7.130 8.296 1.00 90.12 109 GLU A CA 1
ATOM 862 C C . GLU A 1 109 ? 5.512 -5.871 8.283 1.00 90.12 109 GLU A C 1
ATOM 864 O O . GLU A 1 109 ? 6.696 -5.948 8.594 1.00 90.12 109 GLU A O 1
ATOM 869 N N . HIS A 1 110 ? 4.933 -4.708 7.975 1.00 88.56 110 HIS A N 1
ATOM 870 C CA . HIS A 1 110 ? 5.657 -3.438 8.003 1.00 88.56 110 HIS A CA 1
ATOM 871 C C . HIS A 1 110 ? 6.118 -3.077 9.421 1.00 88.56 110 HIS A C 1
ATOM 873 O O . HIS A 1 110 ? 7.294 -2.796 9.620 1.00 88.56 110 HIS A O 1
ATOM 879 N N . ALA A 1 111 ? 5.251 -3.209 10.430 1.00 85.25 111 ALA A N 1
ATOM 880 C CA . ALA A 1 111 ? 5.621 -2.944 11.822 1.00 85.25 111 ALA A CA 1
ATOM 881 C C . ALA A 1 111 ? 6.778 -3.832 12.326 1.00 85.25 111 ALA A C 1
ATOM 883 O O . ALA A 1 111 ? 7.599 -3.374 13.117 1.00 85.25 111 ALA A O 1
ATOM 884 N N . GLN A 1 112 ? 6.863 -5.086 11.864 1.00 82.25 112 GLN A N 1
ATOM 885 C CA . GLN A 1 112 ? 7.974 -5.993 12.181 1.00 82.25 112 GLN A CA 1
ATOM 886 C C . GLN A 1 112 ? 9.290 -5.583 11.512 1.00 82.25 112 GLN A C 1
ATOM 888 O O . GLN A 1 112 ? 10.357 -5.836 12.064 1.00 82.25 112 GLN A O 1
ATOM 893 N N . LEU A 1 113 ? 9.227 -4.971 10.328 1.00 71.56 113 LEU A N 1
ATOM 894 C CA . LEU A 1 113 ? 10.405 -4.484 9.611 1.00 71.56 113 LEU A CA 1
ATOM 895 C C . LEU A 1 113 ? 10.912 -3.166 10.210 1.00 71.56 113 LEU A C 1
ATOM 897 O O . LEU A 1 113 ? 12.115 -3.000 10.374 1.00 71.56 113 LEU A O 1
ATOM 901 N N . SER A 1 114 ? 10.005 -2.270 10.609 1.00 64.62 114 SER A N 1
ATOM 902 C CA . SER A 1 114 ? 10.350 -0.985 11.232 1.00 64.62 114 SER A CA 1
ATOM 903 C C . SER A 1 114 ? 10.840 -1.103 12.678 1.00 64.62 114 SER A C 1
ATOM 905 O O . SER A 1 114 ? 11.413 -0.156 13.200 1.00 64.62 114 SER A O 1
ATOM 907 N N . SER A 1 115 ? 10.630 -2.238 13.357 1.00 49.31 115 SER A N 1
ATOM 908 C CA . SER A 1 115 ? 11.143 -2.451 14.720 1.00 49.31 115 SER A CA 1
ATOM 909 C C . SER A 1 115 ? 12.624 -2.859 14.773 1.00 49.31 115 SER A C 1
ATOM 911 O O . SER A 1 115 ? 13.137 -3.103 15.862 1.00 49.31 115 SER A O 1
ATOM 913 N N . TRP A 1 116 ? 13.287 -2.991 13.618 1.00 32.91 116 TRP A N 1
ATOM 914 C CA . TRP A 1 116 ? 14.701 -3.380 13.479 1.00 32.91 116 TRP A CA 1
ATOM 915 C C . TRP A 1 116 ? 15.625 -2.231 13.038 1.00 32.91 116 TRP A C 1
ATOM 917 O O . TRP A 1 116 ? 16.830 -2.440 12.904 1.00 32.91 116 TRP A O 1
ATOM 927 N N . SER A 1 117 ? 15.070 -1.041 12.815 1.00 35.41 117 SER A N 1
ATOM 928 C CA . SER A 1 117 ? 15.751 0.185 12.372 1.00 35.41 117 SER A CA 1
ATOM 929 C C . SER A 1 117 ? 15.678 1.262 13.443 1.00 35.41 117 SER A C 1
ATOM 931 O O . SER A 1 117 ? 16.720 1.898 13.705 1.00 35.41 117 SER A O 1
#

Sequence (117 aa):
TGKGARAGEHHREEAAKYYRASREEPLDWPFVLVAVGFTKECVGALRRAQVYPECNRARAVLPVLNDLYLALFDNFYRRVRQAPATHHAEHLAALRRAVAAAPAKLLKEHAQLSSWS